Protein AF-A0A3P6TRZ8-F1 (afdb_monomer_lite)

pLDDT: mean 82.64, std 18.47, range [36.56, 97.06]

Secondary structure (DSSP, 8-state):
-HHHHHHHHHHHTTSSSSTTHHHH----EEEETTEEEE---SS-HHHHHHHHHHHHHHHHHTTSPPPS------------------------

InterPro domains:
  IPR016090 Phospholipase A2-like, central domain [PF00068] (1-63)
  IPR036444 Phospholipase A2 domain superfamily [G3DSA:1.20.90.10] (1-78)
  IPR036444 Phospholipase A2 domain superfamily [SSF48619] (2-65)

Sequence (92 aa):
MKHDLCYDKAIYDGDCYDTAEEYVLPYSWKCVQGESICLNHENSKCASAICACDSEVVKCWSRFEKPKIHPKCVKMHSNRYRCRHPLLHFSS

Organism: Litomosoides sigmodontis (NCBI:txid42156)

Radius of gyration: 17.83 Å; chains: 1; bounding box: 36×44×38 Å

Structure (mmCIF, N/CA/C/O backbone):
data_AF-A0A3P6TRZ8-F1
#
_entry.id   AF-A0A3P6TRZ8-F1
#
loop_
_atom_site.group_PDB
_atom_site.id
_atom_site.type_symbol
_atom_site.label_atom_id
_atom_site.label_alt_id
_atom_site.label_comp_id
_atom_site.label_asym_id
_atom_site.label_entity_id
_atom_site.label_seq_id
_atom_site.pdbx_PDB_ins_code
_atom_site.Cartn_x
_atom_site.Cartn_y
_atom_site.Cartn_z
_atom_site.occupancy
_atom_site.B_iso_or_equiv
_atom_site.auth_seq_id
_atom_site.auth_comp_id
_atom_site.auth_asym_id
_atom_site.auth_atom_id
_atom_site.pdbx_PDB_model_num
ATOM 1 N N . MET A 1 1 ? -4.566 -11.895 5.451 1.00 70.69 1 MET A N 1
ATOM 2 C CA . MET A 1 1 ? -5.154 -12.626 4.306 1.00 70.69 1 MET A CA 1
ATOM 3 C C . MET A 1 1 ? -5.309 -11.739 3.076 1.00 70.69 1 MET A C 1
ATOM 5 O O . MET A 1 1 ? -4.516 -11.912 2.175 1.00 70.69 1 MET A O 1
ATOM 9 N N . LYS A 1 2 ? -6.266 -10.794 2.973 1.00 91.56 2 LYS A N 1
ATOM 10 C CA . LYS A 1 2 ? -6.397 -9.992 1.727 1.00 91.56 2 LYS A CA 1
ATOM 11 C C . LYS A 1 2 ? -5.184 -9.087 1.447 1.00 91.56 2 LYS A C 1
ATOM 13 O O . LYS A 1 2 ? -4.810 -8.935 0.295 1.00 91.56 2 LYS A O 1
ATOM 18 N N . HIS A 1 3 ? -4.604 -8.503 2.495 1.00 95.56 3 HIS A N 1
ATOM 19 C CA . HIS A 1 3 ? -3.387 -7.692 2.395 1.00 95.56 3 HIS A CA 1
ATOM 20 C C . HIS A 1 3 ? -2.181 -8.544 1.979 1.00 95.56 3 HIS A C 1
ATOM 22 O O . HIS A 1 3 ? -1.595 -8.256 0.947 1.00 95.56 3 HIS A O 1
ATOM 28 N N . ASP A 1 4 ? -1.942 -9.667 2.663 1.00 94.50 4 ASP A N 1
ATOM 29 C CA . ASP A 1 4 ? -0.905 -10.641 2.277 1.00 94.50 4 ASP A CA 1
ATOM 30 C C . ASP A 1 4 ? -1.026 -11.090 0.806 1.00 94.50 4 ASP A C 1
ATOM 32 O O . ASP A 1 4 ? -0.054 -11.066 0.068 1.00 94.50 4 ASP A O 1
ATOM 36 N N . LEU A 1 5 ? -2.240 -11.394 0.325 1.00 96.44 5 LEU A N 1
ATOM 37 C CA . LEU A 1 5 ? -2.459 -11.760 -1.083 1.00 96.44 5 LEU A CA 1
ATOM 38 C C . LEU A 1 5 ? -2.168 -10.615 -2.068 1.00 96.44 5 LEU A C 1
ATOM 40 O O . LEU A 1 5 ? -1.872 -10.866 -3.234 1.00 96.44 5 LEU A O 1
ATOM 44 N N . CYS A 1 6 ? -2.310 -9.361 -1.634 1.00 97.00 6 CYS A N 1
ATOM 45 C CA . CYS A 1 6 ? -1.961 -8.200 -2.449 1.00 97.00 6 CYS A CA 1
ATOM 46 C C . CYS A 1 6 ? -0.440 -8.091 -2.610 1.00 97.00 6 CYS A C 1
ATOM 48 O O . CYS A 1 6 ? 0.042 -7.845 -3.713 1.00 97.00 6 CYS A O 1
ATOM 50 N N . TYR A 1 7 ? 0.301 -8.351 -1.532 1.00 96.38 7 TYR A N 1
ATOM 51 C CA . TYR A 1 7 ? 1.760 -8.433 -1.541 1.00 96.38 7 TYR A CA 1
ATOM 52 C C . TYR A 1 7 ? 2.260 -9.591 -2.415 1.00 96.38 7 TYR A C 1
ATOM 54 O O . TYR A 1 7 ? 3.009 -9.352 -3.362 1.00 96.38 7 TYR A O 1
ATOM 62 N N . ASP A 1 8 ? 1.713 -10.799 -2.222 1.00 95.81 8 ASP A N 1
ATOM 63 C CA . ASP A 1 8 ? 2.028 -11.971 -3.054 1.00 95.81 8 ASP A CA 1
ATOM 64 C C . ASP A 1 8 ? 1.824 -11.672 -4.548 1.00 95.81 8 ASP A C 1
ATOM 66 O O . ASP A 1 8 ? 2.617 -12.073 -5.405 1.00 95.81 8 ASP A O 1
ATOM 70 N N . LYS A 1 9 ? 0.753 -10.936 -4.875 1.00 97.00 9 LYS A N 1
ATOM 71 C CA . LYS A 1 9 ? 0.460 -10.524 -6.246 1.00 97.00 9 LYS A CA 1
ATOM 72 C C . LYS A 1 9 ? 1.496 -9.539 -6.797 1.00 97.00 9 LYS A C 1
ATOM 74 O O . LYS A 1 9 ? 1.847 -9.667 -7.966 1.00 97.00 9 LYS A O 1
ATOM 79 N N . ALA A 1 10 ? 1.989 -8.594 -5.997 1.00 96.00 10 ALA A N 1
ATOM 80 C CA . ALA A 1 10 ? 3.008 -7.636 -6.431 1.00 96.00 10 ALA A CA 1
ATOM 81 C C . ALA A 1 10 ? 4.332 -8.329 -6.803 1.00 96.00 10 ALA A C 1
ATOM 83 O O . ALA A 1 10 ? 4.979 -7.937 -7.775 1.00 96.00 10 ALA A O 1
ATOM 84 N N . ILE A 1 11 ? 4.706 -9.399 -6.093 1.00 96.31 11 ILE A N 1
ATOM 85 C CA . ILE A 1 11 ? 5.836 -10.256 -6.490 1.00 96.31 11 ILE A CA 1
ATOM 86 C C . ILE A 1 11 ? 5.497 -11.038 -7.757 1.00 96.31 11 ILE A C 1
ATOM 88 O O . ILE A 1 11 ? 6.281 -11.061 -8.703 1.00 96.31 11 ILE A O 1
ATOM 92 N N . TYR A 1 12 ? 4.332 -11.689 -7.787 1.00 97.06 12 TYR A N 1
ATOM 93 C CA . TYR A 1 12 ? 3.931 -12.539 -8.909 1.00 97.06 12 TYR A CA 1
ATOM 94 C C . TYR A 1 12 ? 3.867 -11.773 -10.241 1.00 97.06 12 TYR A C 1
ATOM 96 O O . TYR A 1 12 ? 4.282 -12.296 -11.275 1.00 97.06 12 TYR A O 1
ATOM 104 N N . ASP A 1 13 ? 3.385 -10.530 -10.213 1.00 96.50 13 ASP A N 1
ATOM 105 C CA . ASP A 1 13 ? 3.313 -9.648 -11.382 1.00 96.50 13 ASP A CA 1
ATOM 106 C C . ASP A 1 13 ? 4.689 -9.047 -11.758 1.00 96.50 13 ASP A C 1
ATOM 108 O O . ASP A 1 13 ? 4.826 -8.423 -12.813 1.00 96.50 13 ASP A O 1
ATOM 112 N N . GLY A 1 14 ? 5.722 -9.254 -10.931 1.00 94.69 14 GLY A N 1
ATOM 113 C CA . GLY A 1 14 ? 7.070 -8.722 -11.131 1.00 94.69 14 GLY A CA 1
ATOM 114 C C . GLY A 1 14 ? 7.200 -7.227 -10.829 1.00 94.69 14 GLY A C 1
ATOM 115 O O . GLY A 1 14 ? 8.142 -6.589 -11.305 1.00 94.69 14 GLY A O 1
ATOM 116 N N . ASP A 1 15 ? 6.262 -6.651 -10.072 1.00 94.88 15 ASP A N 1
ATOM 117 C CA . ASP A 1 15 ? 6.353 -5.266 -9.602 1.00 94.88 15 ASP A CA 1
ATOM 118 C C . ASP A 1 15 ? 7.374 -5.128 -8.468 1.00 94.88 15 ASP A C 1
ATOM 120 O O . ASP A 1 15 ? 8.088 -4.122 -8.420 1.00 94.88 15 ASP A O 1
ATOM 124 N N . CYS A 1 16 ? 7.459 -6.145 -7.605 1.00 94.38 16 CYS A N 1
ATOM 125 C CA . CYS A 1 16 ? 8.470 -6.319 -6.560 1.00 94.38 16 CYS A CA 1
ATOM 126 C C . CYS A 1 16 ? 9.401 -7.491 -6.890 1.00 94.38 16 CYS A C 1
ATOM 128 O O . CYS A 1 16 ? 8.965 -8.485 -7.474 1.00 94.38 16 CYS A O 1
ATOM 130 N N . TYR A 1 17 ? 10.677 -7.385 -6.511 1.00 93.62 17 TYR A N 1
ATOM 131 C CA . TYR A 1 17 ? 11.666 -8.435 -6.783 1.00 93.62 17 TYR A CA 1
ATOM 132 C C . TYR A 1 17 ? 11.476 -9.663 -5.882 1.00 93.62 17 TYR A C 1
ATOM 134 O O . TYR A 1 17 ? 11.525 -10.796 -6.361 1.00 93.62 17 TYR A O 1
ATOM 142 N N . ASP A 1 18 ? 11.258 -9.443 -4.583 1.00 92.75 18 ASP A N 1
ATOM 143 C CA . ASP A 1 18 ? 11.066 -10.500 -3.593 1.00 92.75 18 ASP A CA 1
ATOM 144 C C . ASP A 1 18 ? 10.227 -10.040 -2.384 1.00 92.75 18 ASP A C 1
ATOM 146 O O . ASP A 1 18 ? 9.822 -8.882 -2.271 1.00 92.75 18 ASP A O 1
ATOM 150 N N . THR A 1 19 ? 9.981 -10.972 -1.459 1.00 92.06 19 THR A N 1
ATOM 151 C CA . THR A 1 19 ? 9.214 -10.753 -0.220 1.00 92.06 19 THR A CA 1
ATOM 152 C C . THR A 1 19 ? 9.897 -9.805 0.759 1.00 92.06 19 THR A C 1
ATOM 154 O O . THR A 1 19 ? 9.234 -9.236 1.622 1.00 92.06 19 THR A O 1
ATOM 157 N N . ALA A 1 20 ? 11.215 -9.609 0.679 1.00 91.50 20 ALA A N 1
ATOM 158 C CA . ALA A 1 20 ? 11.877 -8.679 1.585 1.00 91.50 20 ALA A CA 1
ATOM 159 C C . ALA A 1 20 ? 11.467 -7.235 1.266 1.00 91.50 20 ALA A C 1
ATOM 161 O O . ALA A 1 20 ? 11.236 -6.456 2.196 1.00 91.50 20 ALA A O 1
ATOM 162 N N . GLU A 1 21 ? 11.316 -6.894 -0.020 1.00 88.44 21 GLU A N 1
ATOM 163 C CA . GLU A 1 21 ? 10.930 -5.548 -0.464 1.00 88.44 21 GLU A CA 1
ATOM 164 C C . GLU A 1 21 ? 9.593 -5.083 0.124 1.00 88.44 21 GLU A C 1
ATOM 166 O O . GLU A 1 21 ? 9.477 -3.920 0.506 1.00 88.44 21 GLU A O 1
ATOM 171 N N . GLU A 1 22 ? 8.631 -5.987 0.308 1.00 87.62 22 GLU A N 1
ATOM 172 C CA . GLU A 1 22 ? 7.312 -5.702 0.896 1.00 87.62 22 GLU A CA 1
ATOM 173 C C . GLU A 1 22 ? 7.376 -5.017 2.272 1.00 87.62 22 GLU A C 1
ATOM 175 O O . GLU A 1 22 ? 6.480 -4.255 2.641 1.00 87.62 22 GLU A O 1
ATOM 180 N N . TYR A 1 23 ? 8.432 -5.294 3.045 1.00 86.94 23 TYR A N 1
ATOM 181 C CA . TYR A 1 23 ? 8.570 -4.840 4.430 1.00 86.94 23 TYR A CA 1
ATOM 182 C C . TYR A 1 23 ? 9.660 -3.790 4.635 1.00 86.94 23 TYR A C 1
ATOM 184 O O . TYR A 1 23 ? 9.650 -3.094 5.653 1.00 86.94 23 TYR A O 1
ATOM 192 N N . VAL A 1 24 ? 10.622 -3.692 3.714 1.00 89.25 24 VAL A N 1
ATOM 193 C CA . VAL A 1 24 ? 11.801 -2.826 3.881 1.00 89.25 24 VAL A CA 1
ATOM 194 C C . VAL A 1 24 ? 11.868 -1.692 2.869 1.00 89.25 24 VAL A C 1
ATOM 196 O O . VAL A 1 24 ? 12.593 -0.728 3.116 1.00 89.25 24 VAL A O 1
ATOM 199 N N . LEU A 1 25 ? 11.136 -1.774 1.752 1.00 88.00 25 LEU A N 1
ATOM 200 C CA . LEU A 1 25 ? 11.167 -0.747 0.718 1.00 88.00 25 LEU A CA 1
ATOM 201 C C . LEU A 1 25 ? 10.394 0.497 1.190 1.00 88.00 25 LEU A C 1
ATOM 203 O O . LEU A 1 25 ? 9.174 0.441 1.363 1.00 88.00 25 LEU A O 1
ATOM 207 N N . PRO A 1 26 ? 11.064 1.647 1.384 1.00 90.00 26 PRO A N 1
ATOM 208 C CA . PRO A 1 26 ? 10.371 2.864 1.755 1.00 90.00 26 PRO A CA 1
ATOM 209 C C . PRO A 1 26 ? 9.553 3.383 0.574 1.00 90.00 26 PRO A C 1
ATOM 211 O O . PRO A 1 26 ? 10.003 3.390 -0.573 1.00 90.00 26 PRO A O 1
ATOM 214 N N . TYR A 1 27 ? 8.367 3.897 0.875 1.00 92.94 27 TYR A N 1
ATOM 215 C CA . TYR A 1 27 ? 7.500 4.513 -0.111 1.00 92.94 27 TYR A CA 1
ATOM 216 C C . TYR A 1 27 ? 6.872 5.797 0.444 1.00 92.94 27 TYR A C 1
ATOM 218 O O . TYR A 1 27 ? 6.694 5.970 1.651 1.00 92.94 27 TYR A O 1
ATOM 226 N N . SER A 1 28 ? 6.557 6.734 -0.446 1.00 92.81 28 SER A N 1
ATOM 227 C CA . SER A 1 28 ? 6.008 8.045 -0.106 1.00 92.81 28 SER A CA 1
ATOM 228 C C . SER A 1 28 ? 4.486 8.040 -0.171 1.00 92.81 28 SER A C 1
ATOM 230 O O . SER A 1 28 ? 3.888 7.635 -1.169 1.00 92.81 28 SER A O 1
ATOM 232 N N . TRP A 1 29 ? 3.849 8.553 0.876 1.00 94.12 29 TRP A N 1
ATOM 233 C CA . TRP A 1 29 ? 2.400 8.700 0.967 1.00 94.12 29 TRP A CA 1
ATOM 234 C C . TRP A 1 29 ? 2.042 9.939 1.798 1.00 94.12 29 TRP A C 1
ATOM 236 O O . TRP A 1 29 ? 2.879 10.489 2.516 1.00 94.12 29 TRP A O 1
ATOM 246 N N . LYS A 1 30 ? 0.796 10.400 1.699 1.00 95.56 30 LYS A N 1
ATOM 247 C CA . LYS A 1 30 ? 0.234 11.432 2.579 1.00 95.56 30 LYS A CA 1
ATOM 24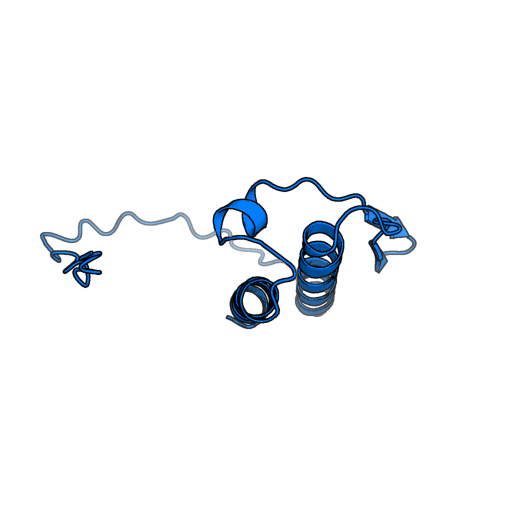8 C C . LYS A 1 30 ? -1.192 11.094 2.984 1.00 95.56 30 LYS A C 1
ATOM 250 O O . LYS A 1 30 ? -1.913 10.432 2.247 1.00 95.56 30 LYS A O 1
ATOM 255 N N . CYS A 1 31 ? -1.586 11.560 4.164 1.00 94.62 31 CYS A N 1
ATOM 256 C CA . CYS A 1 31 ? -2.962 11.495 4.639 1.00 94.62 31 CYS A CA 1
ATOM 257 C C . CYS A 1 31 ? -3.637 12.839 4.372 1.00 94.62 31 CYS A C 1
ATOM 259 O O . CYS A 1 31 ? -3.174 13.869 4.867 1.00 94.62 31 CYS A O 1
ATOM 261 N N . VAL A 1 32 ? -4.721 12.840 3.602 1.00 95.50 32 VAL A N 1
ATOM 262 C CA . VAL A 1 32 ? -5.508 14.042 3.317 1.00 95.50 32 VAL A CA 1
ATOM 263 C C . VAL A 1 32 ? -6.962 13.722 3.615 1.00 95.50 32 VAL A C 1
ATOM 265 O O . VAL A 1 32 ? -7.519 12.797 3.045 1.00 95.50 32 VAL A O 1
ATOM 268 N N . GLN A 1 33 ? -7.568 14.465 4.545 1.00 93.75 33 GLN A N 1
ATOM 269 C CA . GLN A 1 33 ? -8.977 14.286 4.932 1.00 93.75 33 GLN A CA 1
ATOM 270 C C . GLN A 1 33 ? -9.341 12.847 5.360 1.00 93.75 33 GLN A C 1
ATOM 272 O O . GLN A 1 33 ? -10.474 12.410 5.194 1.00 93.75 33 GLN A O 1
ATOM 277 N N . GLY A 1 34 ? -8.388 12.114 5.946 1.00 88.44 34 GLY A N 1
ATOM 278 C CA . GLY A 1 34 ? -8.594 10.725 6.371 1.00 88.44 34 GLY A CA 1
ATOM 279 C C . GLY A 1 34 ? -8.429 9.686 5.258 1.00 88.44 34 GLY A C 1
ATOM 280 O O . GLY A 1 34 ? -8.596 8.498 5.525 1.00 88.44 34 GLY A O 1
ATOM 281 N N . GLU A 1 35 ? -8.062 10.102 4.046 1.00 91.81 35 GLU A N 1
ATOM 282 C CA . GLU A 1 35 ? -7.723 9.214 2.935 1.00 91.81 35 GLU A CA 1
ATOM 283 C C . GLU A 1 35 ? -6.204 9.121 2.746 1.00 91.81 35 GLU A C 1
ATOM 285 O O . GLU A 1 35 ? -5.478 10.116 2.852 1.00 91.81 35 GLU A O 1
ATOM 290 N N . SER A 1 36 ? -5.714 7.911 2.463 1.00 94.25 36 SER A N 1
ATOM 291 C CA . SER A 1 36 ? -4.314 7.668 2.121 1.00 94.25 36 SER A CA 1
ATOM 292 C C . SER A 1 36 ? -4.080 7.923 0.632 1.00 94.25 36 SER A C 1
ATOM 294 O O . SER A 1 36 ? -4.762 7.369 -0.227 1.00 94.25 36 SER A O 1
ATOM 296 N N . ILE A 1 37 ? -3.094 8.764 0.323 1.00 93.62 37 ILE A N 1
ATOM 297 C CA . ILE A 1 37 ? -2.703 9.124 -1.040 1.00 93.62 37 ILE A CA 1
ATOM 298 C C . ILE A 1 37 ? -1.253 8.698 -1.260 1.00 93.62 37 ILE A C 1
ATOM 300 O O . ILE A 1 37 ? -0.345 9.219 -0.610 1.00 93.62 37 ILE A O 1
ATOM 304 N N . CYS A 1 38 ? -1.035 7.786 -2.205 1.00 93.31 38 CYS A N 1
ATOM 305 C CA . CYS A 1 38 ? 0.294 7.362 -2.639 1.00 93.31 38 CYS A CA 1
ATOM 306 C C . CYS A 1 38 ? 0.965 8.437 -3.500 1.00 93.31 38 CYS A C 1
ATOM 308 O O . CYS A 1 38 ? 0.341 8.982 -4.408 1.00 93.31 38 CYS A O 1
ATOM 310 N N . LEU A 1 39 ? 2.238 8.733 -3.221 1.00 91.69 39 LEU A N 1
ATOM 311 C CA . LEU A 1 39 ? 3.027 9.785 -3.888 1.00 91.69 39 LEU A CA 1
ATOM 312 C C . LEU A 1 39 ? 4.196 9.260 -4.696 1.00 91.69 39 LEU A C 1
ATOM 314 O O . LEU A 1 39 ? 5.032 10.043 -5.147 1.00 91.69 39 LEU A O 1
ATOM 318 N N . ASN A 1 40 ? 4.277 7.945 -4.854 1.00 79.75 40 ASN A N 1
ATOM 319 C CA . ASN A 1 40 ? 5.313 7.311 -5.647 1.00 79.75 40 ASN A CA 1
ATOM 320 C C . ASN A 1 40 ? 5.027 7.601 -7.120 1.00 79.75 40 ASN A C 1
ATOM 322 O O . ASN A 1 40 ? 4.351 6.846 -7.810 1.00 79.75 40 ASN A O 1
ATOM 326 N N . HIS A 1 41 ? 5.499 8.754 -7.579 1.00 60.19 41 HIS A N 1
ATOM 327 C CA . HIS A 1 41 ? 5.499 9.111 -8.982 1.00 60.19 41 HIS A CA 1
ATOM 328 C C . HIS A 1 41 ? 6.655 8.356 -9.650 1.00 60.19 41 HIS A C 1
ATOM 330 O O . HIS A 1 41 ? 7.821 8.693 -9.466 1.00 60.19 41 HIS A O 1
ATOM 336 N N . GLU A 1 42 ? 6.294 7.286 -10.359 1.00 62.28 42 GLU A N 1
ATOM 337 C CA . GLU A 1 42 ? 7.020 6.616 -11.455 1.00 62.28 42 GLU A CA 1
ATOM 338 C C . GLU A 1 42 ? 8.381 5.949 -11.165 1.00 62.28 42 GLU A C 1
ATOM 340 O O . GLU A 1 42 ? 8.792 5.076 -11.925 1.00 62.28 42 GLU A O 1
ATOM 345 N N . ASN A 1 43 ? 9.059 6.253 -10.057 1.00 69.81 43 ASN A N 1
ATOM 346 C CA . ASN A 1 43 ? 10.441 5.797 -9.837 1.00 69.81 43 ASN A CA 1
ATOM 347 C C . ASN A 1 43 ? 10.575 4.382 -9.240 1.00 69.81 43 ASN A C 1
ATOM 349 O O . ASN A 1 43 ? 11.676 3.837 -9.217 1.00 69.81 43 ASN A O 1
ATOM 353 N N . SER A 1 44 ? 9.490 3.771 -8.751 1.00 87.62 44 SER A N 1
ATOM 354 C CA . SER A 1 44 ? 9.498 2.379 -8.277 1.00 87.62 44 SER A CA 1
ATOM 355 C C . SER A 1 44 ? 8.118 1.736 -8.409 1.00 87.62 44 SER A C 1
ATOM 357 O O . SER A 1 44 ? 7.135 2.201 -7.819 1.00 87.62 44 SER A O 1
ATOM 359 N N . LYS A 1 45 ? 8.057 0.647 -9.185 1.00 92.56 45 LYS A N 1
ATOM 360 C CA . LYS A 1 45 ? 6.848 -0.172 -9.348 1.00 92.56 45 LY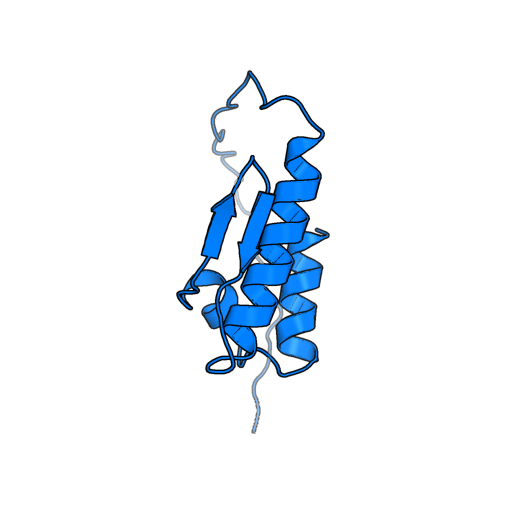S A CA 1
ATOM 361 C C . LYS A 1 45 ? 6.452 -0.819 -8.027 1.00 92.56 45 LYS A C 1
ATOM 363 O O . LYS A 1 45 ? 5.322 -0.622 -7.590 1.00 92.56 45 LYS A O 1
ATOM 368 N N . CYS A 1 46 ? 7.404 -1.453 -7.341 1.00 94.06 46 CYS A N 1
ATOM 369 C CA . CYS A 1 46 ? 7.156 -2.079 -6.048 1.00 94.06 46 CYS A CA 1
ATOM 370 C C . CYS A 1 46 ? 6.621 -1.077 -5.018 1.00 94.06 46 CYS A C 1
ATOM 372 O O . CYS A 1 46 ? 5.570 -1.303 -4.429 1.00 94.06 46 CYS A O 1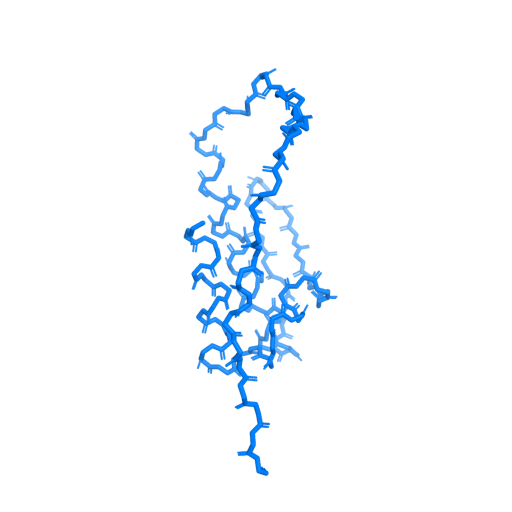
ATOM 374 N N . ALA A 1 47 ? 7.250 0.095 -4.867 1.00 94.00 47 ALA A N 1
ATOM 375 C CA . ALA A 1 47 ? 6.780 1.109 -3.917 1.00 94.00 47 ALA A CA 1
ATOM 376 C C . ALA A 1 47 ? 5.340 1.565 -4.213 1.00 94.00 47 ALA A C 1
ATOM 378 O O . ALA A 1 47 ? 4.566 1.867 -3.302 1.00 94.00 47 ALA A O 1
ATOM 379 N N . SER A 1 48 ? 4.967 1.621 -5.493 1.00 94.19 48 SER A N 1
ATOM 380 C CA . SER A 1 48 ? 3.609 1.961 -5.921 1.00 94.19 48 SER A CA 1
ATOM 381 C C . SER A 1 48 ? 2.618 0.838 -5.601 1.00 94.19 48 SER A C 1
ATOM 383 O O . SER A 1 48 ? 1.556 1.118 -5.046 1.00 94.19 48 SER A O 1
ATOM 385 N N . ALA A 1 49 ? 2.984 -0.416 -5.882 1.00 94.75 49 ALA A N 1
ATOM 386 C CA . ALA A 1 49 ? 2.172 -1.596 -5.595 1.00 94.75 49 ALA A CA 1
ATOM 387 C C . ALA A 1 49 ? 1.940 -1.781 -4.085 1.00 94.75 49 ALA A C 1
ATOM 389 O O . ALA A 1 49 ? 0.794 -1.876 -3.645 1.00 94.75 49 ALA A O 1
ATOM 390 N N . ILE A 1 50 ? 3.003 -1.721 -3.276 1.00 95.19 50 ILE A N 1
ATOM 391 C CA . ILE A 1 50 ? 2.922 -1.844 -1.814 1.00 95.19 50 ILE A CA 1
ATOM 392 C C . ILE A 1 50 ? 2.082 -0.711 -1.216 1.00 95.19 50 ILE A C 1
ATOM 394 O O . ILE A 1 50 ? 1.181 -0.967 -0.418 1.00 95.19 50 ILE A O 1
ATOM 398 N N . CYS A 1 51 ? 2.276 0.534 -1.665 1.00 95.25 51 CYS A N 1
ATOM 399 C CA . CYS A 1 51 ? 1.453 1.649 -1.195 1.00 95.25 51 CYS A CA 1
ATOM 400 C C . CYS A 1 51 ? -0.039 1.473 -1.531 1.00 95.25 51 CYS A C 1
ATOM 402 O O . CYS A 1 51 ? -0.906 1.840 -0.729 1.00 95.25 51 CYS A O 1
ATOM 404 N N . ALA A 1 52 ? -0.361 0.904 -2.698 1.00 94.75 52 ALA A N 1
ATOM 405 C CA . ALA A 1 52 ? -1.740 0.595 -3.066 1.00 94.75 52 ALA A CA 1
ATOM 406 C C . ALA A 1 52 ? -2.332 -0.490 -2.151 1.00 94.75 52 ALA A C 1
ATOM 408 O O . ALA A 1 52 ? -3.422 -0.296 -1.609 1.00 94.75 52 ALA A O 1
ATOM 409 N N . CYS A 1 53 ? -1.589 -1.573 -1.902 1.00 96.00 53 CYS A N 1
ATOM 410 C CA . CYS A 1 53 ? -1.986 -2.631 -0.970 1.00 96.00 53 CYS A CA 1
ATOM 411 C C . CYS A 1 53 ? -2.239 -2.091 0.449 1.00 96.00 53 CYS A C 1
ATOM 413 O O . CYS A 1 53 ? -3.267 -2.399 1.063 1.00 96.00 53 CYS A O 1
ATOM 415 N N . ASP A 1 54 ? -1.352 -1.229 0.949 1.00 95.75 54 ASP A N 1
ATOM 416 C CA . ASP A 1 54 ? -1.490 -0.600 2.265 1.00 95.75 54 ASP A CA 1
ATOM 417 C C . ASP A 1 54 ? -2.668 0.382 2.319 1.00 95.75 54 ASP A C 1
ATOM 419 O O . ASP A 1 54 ? -3.428 0.417 3.291 1.00 95.75 54 ASP A O 1
ATOM 423 N N . SER A 1 55 ? -2.904 1.136 1.248 1.00 95.19 55 SER A N 1
ATOM 424 C CA . SER A 1 55 ? -4.070 2.021 1.156 1.00 95.19 55 SER A CA 1
ATOM 425 C C . SER A 1 55 ? -5.386 1.239 1.201 1.00 95.19 55 SER A C 1
ATOM 427 O O . SER A 1 55 ? -6.333 1.640 1.886 1.00 95.19 55 SER A O 1
ATOM 429 N N . GLU A 1 56 ? -5.455 0.089 0.525 1.00 95.38 56 GLU A N 1
ATOM 430 C CA . GLU A 1 56 ? -6.629 -0.784 0.573 1.00 95.38 56 GLU A CA 1
ATOM 431 C C . GLU A 1 56 ? -6.875 -1.365 1.968 1.00 95.38 56 GLU A C 1
ATOM 433 O O . GLU A 1 56 ? -8.030 -1.422 2.412 1.00 95.38 56 GLU A O 1
ATOM 438 N N . VAL A 1 57 ? -5.821 -1.788 2.678 1.00 95.00 57 VAL A N 1
ATOM 439 C CA . VAL A 1 57 ? -5.987 -2.369 4.015 1.00 95.00 57 VAL A CA 1
ATOM 440 C C . VAL A 1 57 ? -6.413 -1.314 5.032 1.00 95.00 57 VAL A C 1
ATOM 442 O O . VAL A 1 57 ? -7.345 -1.559 5.800 1.00 95.00 57 VAL A O 1
ATOM 445 N N . VAL A 1 58 ? -5.834 -0.111 4.977 1.00 93.62 58 VAL A N 1
ATOM 446 C CA . VAL A 1 58 ? -6.227 1.013 5.841 1.00 93.62 58 VAL A CA 1
ATOM 447 C C . VAL A 1 58 ? -7.682 1.405 5.585 1.00 93.62 58 VAL A C 1
ATOM 449 O O . VAL A 1 58 ? -8.455 1.551 6.535 1.00 93.62 58 VAL A O 1
ATOM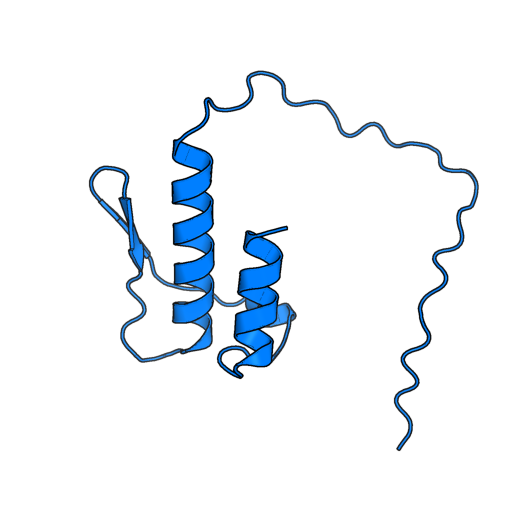 452 N N . LYS A 1 59 ? -8.098 1.486 4.315 1.00 92.56 59 LYS A N 1
ATOM 453 C CA . LYS A 1 59 ? -9.500 1.732 3.941 1.00 92.56 59 LYS A CA 1
ATOM 454 C C . LYS A 1 59 ? -10.438 0.617 4.409 1.00 92.56 59 LYS A C 1
ATOM 456 O O . LYS A 1 59 ? -11.593 0.871 4.739 1.00 92.56 59 LYS A O 1
ATOM 461 N N . CYS A 1 60 ? -9.973 -0.628 4.431 1.00 93.50 60 CYS A N 1
ATOM 462 C CA . CYS A 1 60 ? -10.747 -1.739 4.974 1.00 93.50 60 CYS A CA 1
ATOM 463 C C . CYS A 1 60 ? -10.924 -1.596 6.491 1.00 93.50 60 CYS A C 1
ATOM 465 O O . CYS A 1 60 ? -12.040 -1.720 6.996 1.00 93.50 60 CYS A O 1
ATOM 467 N N . TRP A 1 61 ? -9.842 -1.296 7.211 1.00 92.81 61 TRP A N 1
ATOM 468 C CA . TRP A 1 61 ? -9.841 -1.158 8.666 1.00 92.81 61 TRP A CA 1
ATOM 469 C C . TRP A 1 61 ? -10.625 0.051 9.165 1.00 92.81 61 TRP A C 1
ATOM 471 O O . TRP A 1 61 ? -11.251 -0.049 10.216 1.00 92.81 61 TRP A O 1
ATOM 481 N N . SER A 1 62 ? -10.660 1.156 8.414 1.00 91.56 62 SER A N 1
ATOM 482 C CA . SER A 1 62 ? -11.381 2.378 8.810 1.00 91.56 62 SER A CA 1
ATOM 483 C C . SER A 1 62 ? -12.889 2.178 8.995 1.00 91.56 62 SER A C 1
ATOM 485 O O . SER A 1 62 ? -13.553 2.988 9.637 1.00 91.56 62 SER A O 1
ATOM 487 N N . ARG A 1 63 ? -13.434 1.077 8.468 1.00 93.25 63 ARG A N 1
ATOM 488 C CA . ARG A 1 63 ? 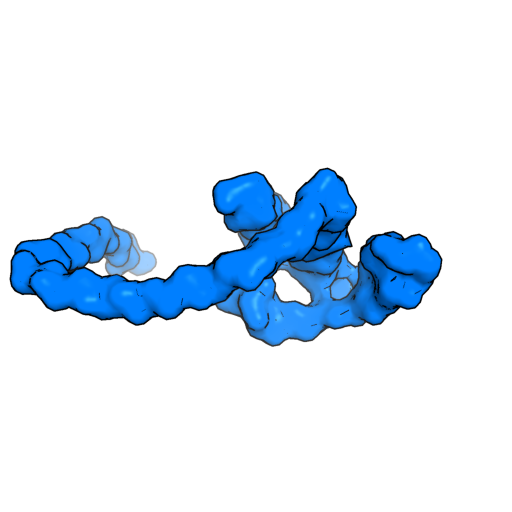-14.844 0.687 8.598 1.00 93.25 63 ARG A CA 1
ATOM 489 C C . ARG A 1 63 ? -15.193 0.099 9.964 1.00 93.25 63 ARG A C 1
ATOM 491 O O . ARG A 1 63 ? -16.372 -0.106 10.242 1.00 93.25 63 ARG A O 1
ATOM 498 N N . PHE A 1 64 ? -14.196 -0.229 10.777 1.00 92.19 64 PHE A N 1
ATOM 499 C CA . PHE A 1 64 ? -14.371 -0.903 12.056 1.00 92.19 64 PHE A CA 1
ATOM 500 C C . PHE A 1 64 ? -13.884 -0.013 13.197 1.00 92.19 64 PHE A C 1
ATOM 502 O O . PHE A 1 64 ? -12.920 0.739 13.055 1.00 92.19 64 PHE A O 1
ATOM 509 N N . GLU A 1 65 ? -14.529 -0.116 14.361 1.00 92.56 65 GLU A N 1
ATOM 510 C CA . GLU A 1 65 ? -13.994 0.513 15.566 1.00 92.56 65 GLU A CA 1
ATOM 511 C C . GLU A 1 65 ? -12.638 -0.100 15.920 1.00 92.56 65 GLU A C 1
ATOM 513 O O . GLU A 1 65 ? -12.444 -1.319 15.852 1.00 92.56 65 GLU A O 1
ATOM 518 N N . LYS A 1 66 ? -11.704 0.746 16.363 1.00 87.75 66 LYS A N 1
ATOM 519 C CA . LYS A 1 66 ? -10.430 0.270 16.895 1.00 87.75 66 LYS A CA 1
ATOM 520 C C . LYS A 1 66 ? -10.700 -0.705 18.054 1.00 87.75 66 LYS A C 1
ATOM 522 O O . LYS A 1 66 ? -11.437 -0.345 18.978 1.00 87.75 66 LYS A O 1
ATOM 527 N N . PRO A 1 67 ? -10.083 -1.902 18.064 1.00 89.25 67 PRO A N 1
ATOM 528 C CA . PRO A 1 67 ? -10.235 -2.842 19.164 1.00 89.25 67 PRO A CA 1
ATOM 529 C C . PRO A 1 67 ? -9.898 -2.185 20.508 1.00 89.25 67 PRO A C 1
ATOM 531 O O . PRO A 1 67 ? -8.815 -1.631 20.686 1.00 89.25 67 PRO A O 1
ATOM 534 N N . LYS A 1 68 ? -10.832 -2.251 21.463 1.00 91.19 68 LYS A N 1
ATOM 535 C CA . LYS A 1 68 ? -10.651 -1.701 22.823 1.00 91.19 68 LYS A CA 1
ATOM 536 C C . LYS A 1 68 ? -9.736 -2.573 23.682 1.00 91.19 68 LYS A C 1
ATOM 538 O O . LYS A 1 68 ? -9.163 -2.110 24.662 1.00 91.19 68 LYS A O 1
ATOM 543 N N . ILE A 1 69 ? -9.622 -3.847 23.317 1.00 88.94 69 ILE A N 1
ATOM 544 C CA . ILE A 1 69 ? -8.839 -4.842 24.036 1.00 88.94 69 ILE A CA 1
ATOM 545 C C . ILE A 1 69 ? -7.585 -5.120 23.218 1.00 88.94 69 ILE A C 1
ATOM 547 O O . ILE A 1 69 ? -7.665 -5.526 22.062 1.00 88.94 69 ILE A O 1
ATOM 551 N N . HIS A 1 70 ? -6.432 -4.932 23.850 1.00 82.12 70 HIS A N 1
ATOM 552 C CA . HIS A 1 70 ? -5.142 -5.379 23.345 1.00 82.12 70 HIS A CA 1
ATOM 553 C C . HIS A 1 70 ? -4.777 -6.672 24.083 1.00 82.12 70 HIS A C 1
ATOM 555 O O . HIS A 1 70 ? -4.135 -6.601 25.138 1.00 82.12 70 HIS A O 1
ATOM 561 N N . PRO A 1 71 ? -5.238 -7.853 23.621 1.00 82.06 71 PRO A N 1
ATOM 562 C CA . PRO A 1 71 ? -4.900 -9.100 24.289 1.00 82.06 71 PRO A CA 1
ATOM 563 C C . PRO A 1 71 ? -3.378 -9.254 24.295 1.00 82.06 71 PRO A C 1
ATOM 565 O O . PRO A 1 71 ? -2.715 -9.090 23.270 1.00 82.06 71 PRO A O 1
ATOM 568 N N . LYS A 1 72 ? -2.806 -9.546 25.465 1.00 82.12 72 LYS A N 1
ATOM 569 C CA . LYS A 1 72 ? -1.379 -9.862 25.552 1.00 82.12 72 LYS A CA 1
ATOM 570 C C . LYS A 1 72 ? -1.127 -11.146 24.770 1.00 82.12 72 LYS A C 1
ATOM 572 O O . LYS A 1 72 ? -1.894 -12.098 24.892 1.00 82.12 72 LYS A O 1
ATOM 577 N N . CYS A 1 73 ? -0.031 -11.185 24.014 1.00 82.75 73 CYS A N 1
ATOM 578 C CA . CYS A 1 73 ? 0.448 -12.435 23.443 1.00 82.75 73 CYS A CA 1
ATOM 579 C C . CYS A 1 73 ? 0.781 -13.388 24.598 1.00 82.75 73 CYS A C 1
ATOM 581 O O . CYS A 1 73 ? 1.737 -13.172 25.347 1.00 82.75 73 CYS A O 1
ATOM 583 N N . VAL A 1 74 ? -0.049 -14.412 24.784 1.00 82.88 74 VAL A N 1
ATOM 584 C CA . VAL A 1 74 ? 0.219 -15.470 25.752 1.00 82.88 74 VAL A CA 1
ATOM 585 C C . VAL A 1 74 ? 1.170 -16.433 25.063 1.00 82.88 74 VAL A C 1
ATOM 587 O O . VAL A 1 74 ? 0.787 -17.095 24.099 1.00 82.88 74 VAL A O 1
ATOM 590 N N . LYS A 1 75 ? 2.420 -16.508 25.533 1.00 74.06 75 LYS A N 1
ATOM 591 C CA . LYS A 1 75 ? 3.340 -17.562 25.098 1.00 74.06 75 LYS A CA 1
ATOM 592 C C . LYS A 1 75 ? 2.706 -18.902 25.462 1.00 74.06 75 LYS A C 1
ATOM 594 O O . LYS A 1 75 ? 2.765 -19.323 26.615 1.00 74.06 75 LYS A O 1
ATOM 599 N N . MET A 1 76 ? 2.101 -19.579 24.489 1.00 69.56 76 MET A N 1
ATOM 600 C CA . MET A 1 76 ? 1.840 -21.001 24.638 1.00 69.56 76 MET A CA 1
ATOM 601 C C . MET A 1 76 ? 3.210 -21.661 24.756 1.00 69.56 76 MET A C 1
ATOM 603 O O . MET A 1 76 ? 4.009 -21.609 23.823 1.00 69.56 76 MET A O 1
ATOM 607 N N . HIS A 1 77 ? 3.505 -22.263 25.908 1.00 62.47 77 HIS A N 1
ATOM 608 C CA . HIS A 1 77 ? 4.596 -23.225 26.015 1.00 62.47 77 HIS A CA 1
ATOM 609 C C . HIS A 1 77 ? 4.199 -24.457 25.195 1.00 62.47 77 HIS A C 1
ATOM 611 O O . HIS A 1 77 ? 3.779 -25.479 25.732 1.00 62.47 77 HIS A O 1
ATOM 617 N N . SER A 1 78 ? 4.263 -24.348 23.867 1.00 58.75 78 SER A N 1
ATOM 618 C CA . SER A 1 78 ? 4.104 -25.484 22.978 1.00 58.75 78 SER A CA 1
ATOM 619 C C . SER A 1 78 ? 5.330 -26.363 23.169 1.00 58.75 78 SER A C 1
ATOM 621 O O . SER A 1 78 ? 6.392 -26.132 22.587 1.00 58.75 78 SER A O 1
ATOM 623 N N . ASN A 1 79 ? 5.195 -27.366 24.026 1.00 57.06 79 ASN A N 1
ATOM 624 C CA . ASN A 1 79 ? 6.124 -28.474 24.056 1.00 57.06 79 ASN A CA 1
ATOM 625 C C . ASN A 1 79 ? 6.079 -29.129 22.663 1.00 57.06 79 ASN A C 1
ATOM 627 O O . ASN A 1 79 ? 5.101 -29.775 22.315 1.00 57.06 79 ASN A O 1
ATOM 631 N N . ARG A 1 80 ? 7.129 -28.899 21.864 1.00 56.25 80 ARG A N 1
ATOM 632 C CA . ARG A 1 80 ? 7.459 -29.585 20.602 1.00 56.25 80 ARG A CA 1
ATOM 633 C C . ARG A 1 80 ? 6.317 -29.732 19.583 1.00 56.25 80 ARG A C 1
ATOM 635 O O . ARG A 1 80 ? 5.782 -30.820 19.404 1.00 56.25 80 ARG A O 1
ATOM 642 N N . TYR A 1 81 ? 6.132 -28.716 18.746 1.00 51.69 81 TYR A N 1
ATOM 643 C CA . TYR A 1 81 ? 5.785 -28.971 17.347 1.00 51.69 81 TYR A CA 1
ATOM 644 C C . TYR A 1 81 ? 6.995 -28.618 16.490 1.00 51.69 81 TYR A C 1
ATOM 646 O O . TYR A 1 81 ? 7.415 -27.468 16.413 1.00 51.69 81 TYR A O 1
ATOM 654 N N . ARG A 1 82 ? 7.615 -29.652 15.907 1.00 46.22 82 ARG A N 1
ATOM 655 C CA . ARG A 1 82 ? 8.612 -29.498 14.847 1.00 46.22 82 ARG A CA 1
ATOM 656 C C . ARG A 1 82 ? 7.949 -28.705 13.722 1.00 46.22 82 ARG A C 1
ATOM 658 O O . ARG A 1 82 ? 7.060 -29.243 13.066 1.00 46.22 82 ARG A O 1
ATOM 665 N N . CYS A 1 83 ? 8.415 -27.490 13.450 1.00 43.03 83 CYS A N 1
ATOM 666 C CA . CYS A 1 83 ? 8.287 -26.937 12.109 1.00 43.03 83 CYS A CA 1
ATOM 667 C C . CYS A 1 83 ? 9.009 -27.908 11.167 1.00 43.03 83 CYS A C 1
ATOM 669 O O . CYS A 1 83 ? 10.238 -27.931 11.110 1.00 43.03 83 CYS A O 1
ATOM 671 N N . ARG A 1 84 ? 8.262 -28.767 10.465 1.00 40.94 84 ARG A N 1
ATOM 672 C CA . ARG A 1 84 ? 8.765 -29.339 9.219 1.00 40.94 84 ARG A CA 1
ATOM 673 C C . ARG A 1 84 ? 8.831 -28.172 8.245 1.00 40.94 84 ARG A C 1
ATOM 675 O O . ARG A 1 84 ? 7.812 -27.772 7.698 1.00 40.94 84 ARG A O 1
ATOM 682 N N . HIS A 1 85 ? 10.027 -27.618 8.088 1.00 46.03 85 HIS A N 1
ATOM 683 C CA . HIS A 1 85 ? 10.397 -26.900 6.878 1.00 46.03 85 HIS A CA 1
ATOM 684 C C . HIS A 1 85 ? 9.987 -27.779 5.683 1.00 46.03 85 HIS A C 1
ATOM 686 O O . HIS A 1 85 ? 10.416 -28.939 5.635 1.00 46.03 85 HIS A O 1
ATOM 692 N N . PRO A 1 86 ? 9.181 -27.298 4.724 1.00 41.41 86 PRO A N 1
ATOM 693 C CA . PRO A 1 86 ? 9.266 -27.829 3.378 1.00 41.41 86 PRO A CA 1
ATOM 694 C C . PRO A 1 86 ? 10.701 -27.556 2.926 1.00 41.41 86 PRO A C 1
ATOM 696 O O . PRO A 1 86 ? 11.137 -26.407 2.889 1.00 41.41 86 PRO A O 1
ATOM 699 N N . LEU A 1 87 ? 11.465 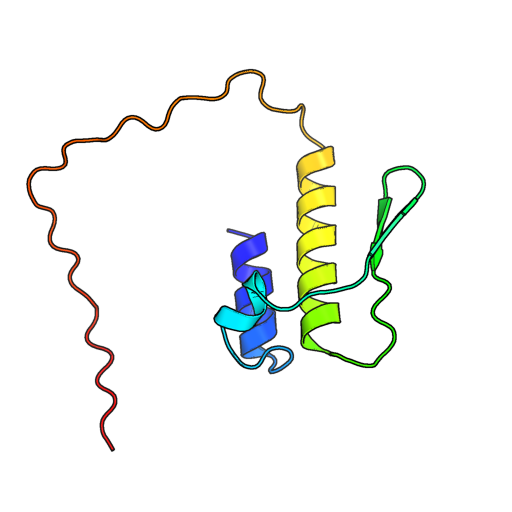-28.617 2.680 1.00 42.81 87 LEU A N 1
ATOM 700 C CA . LEU A 1 87 ? 12.742 -28.520 1.989 1.00 42.81 87 LEU A CA 1
ATOM 701 C C . LEU A 1 87 ? 12.449 -27.957 0.594 1.00 42.81 87 LEU A C 1
ATOM 703 O O . LEU A 1 87 ? 12.112 -28.713 -0.315 1.00 42.81 87 LEU A O 1
ATOM 707 N N . LEU A 1 88 ? 12.560 -26.641 0.419 1.00 41.78 88 LEU A N 1
ATOM 708 C CA . LEU A 1 88 ? 12.823 -26.081 -0.898 1.00 41.78 88 LEU A CA 1
ATOM 709 C C . LEU A 1 88 ? 14.267 -26.458 -1.229 1.00 41.78 88 LEU A C 1
ATOM 711 O O . LEU A 1 88 ? 15.221 -25.772 -0.871 1.00 41.78 88 LEU A O 1
ATOM 715 N N . HIS A 1 89 ? 14.411 -27.636 -1.835 1.00 36.56 89 HIS A N 1
ATOM 716 C CA . HIS A 1 89 ? 15.609 -28.041 -2.550 1.00 36.56 89 HIS A CA 1
ATOM 717 C C . HIS A 1 89 ? 15.850 -27.019 -3.667 1.00 36.56 89 HIS A C 1
ATOM 719 O O . HIS A 1 89 ? 15.230 -27.094 -4.724 1.00 36.56 89 HIS A O 1
ATOM 725 N N . PHE A 1 90 ? 16.757 -26.069 -3.444 1.00 38.91 90 PHE A N 1
ATOM 726 C CA . PHE A 1 90 ? 17.474 -25.450 -4.550 1.00 38.91 90 PHE A CA 1
ATOM 727 C C . PHE A 1 90 ? 18.547 -26.445 -4.994 1.00 38.91 90 PHE A C 1
ATOM 729 O O . PHE A 1 90 ? 19.489 -26.757 -4.266 1.00 38.91 90 PHE A O 1
ATOM 736 N N . SER A 1 91 ? 18.345 -27.024 -6.170 1.00 37.00 91 SER A N 1
ATOM 737 C CA . SER A 1 91 ? 19.321 -27.845 -6.876 1.00 37.00 91 SER A CA 1
ATOM 738 C C . SER A 1 91 ? 19.297 -27.414 -8.334 1.00 37.00 91 SER A C 1
ATOM 740 O O . SER A 1 91 ? 18.362 -27.759 -9.051 1.00 37.00 91 SER A O 1
ATOM 742 N N . SER A 1 92 ? 20.265 -26.573 -8.696 1.00 38.44 92 SER A N 1
ATOM 743 C CA . SER A 1 92 ? 21.237 -26.744 -9.789 1.00 38.44 92 SER A CA 1
ATOM 744 C C . SER A 1 92 ? 21.810 -25.399 -10.208 1.00 38.44 92 SER A C 1
ATOM 746 O O . SER A 1 92 ? 21.017 -24.473 -10.470 1.00 38.44 92 SER A O 1
#

Foldseek 3Di:
DQLVVLLVVCCVVVLDVDPVCLPPPDFDWDADPNAIGGDPDPPGSSSVSSSVSVRVVSVVPVVDDDDPDDDPPDPDPPPDDDPPDPPPDPDD